Protein AF-A0A2C5YC03-F1 (afdb_monomer)

Sequence (172 aa):
MSFALVVIRRRATLGWSGSMEPNKQGDLLVLLSQDRWVRLQGQVDHLKAVTSGQWLRDQTTVENWVTALATLVIYVAAALASNATYKGKILILALLGGSVGLLGIANSTTKDIAMHGHIIKVHGDRRCYQRRLDLAEELIRETGRNDWALRMGMIINEDISVGVTQLEPVIM

Secondary structure (DSSP, 8-state):
--HHHHHHHHH------S---TT-EEEEEEEETTTEEEEEEEEHHHHHHHHTS-SSPPPPHHHHHHHHHHHHHHHHHHHHHHTS-HHHHHHHHHHHHHHHHHHHHHHHH--SEEETTEEE---SPPP--SSHHHHHHHHHHHHS--HHHHHTTSS-HHHHHHHHHTSS----

Mean predicted aligned error: 10.66 Å

Solvent-accessible surface area (backbone atoms only — not comparable to full-atom values): 10504 Å² total; per-residue (Å²): 131,60,68,61,61,56,48,52,59,69,22,56,46,90,45,88,69,76,80,92,48,86,95,36,80,36,77,46,78,46,81,45,84,88,89,37,73,47,79,48,74,46,46,37,54,58,52,40,56,62,70,57,32,55,73,54,49,82,75,49,74,67,53,45,52,51,46,51,51,49,52,50,52,51,52,51,50,52,54,51,50,71,72,40,55,73,71,51,41,52,50,51,51,52,53,51,51,49,50,53,50,50,49,51,52,53,60,71,67,56,76,61,51,76,41,87,97,41,76,52,67,84,79,78,80,90,82,84,66,97,43,68,48,59,53,42,53,54,52,25,66,74,67,75,52,56,69,67,39,48,77,68,66,46,47,54,78,68,59,56,57,56,57,58,65,73,68,59,79,83,84,122

Radius of gyration: 24.57 Å; Cα contacts (8 Å, |Δi|>4): 126; chains: 1; bounding box: 58×31×74 Å

Foldseek 3Di:
DQLVVVQLVVFQDQDQDDDDDPPDWDWDWDQDPPRDIDIDTDTPRLVCSQPVTDRGHDDDPVSVVSVVVSVVVVVVVVVVLVVDDPVSVVVVVVVVVVVVVVVVVVVVPDQWDDGNNDIDHDDDDDDDDPALLVVLVVVCVVVVDNPVCVVVVSDDPVVVVVVVVVPDPPDD

pLDDT: mean 81.37, std 11.61, range [39.03, 93.81]

Structure (mmCIF, N/CA/C/O backbone):
data_AF-A0A2C5YC03-F1
#
_entry.id   AF-A0A2C5YC03-F1
#
loop_
_atom_site.group_PDB
_atom_site.id
_atom_site.type_symbol
_atom_site.label_atom_id
_atom_site.label_alt_id
_atom_site.label_comp_id
_atom_site.label_asym_id
_atom_site.label_entity_id
_atom_site.label_seq_id
_atom_site.pdbx_PDB_ins_code
_atom_site.Cartn_x
_atom_site.Cartn_y
_atom_site.Cartn_z
_atom_site.occupancy
_atom_site.B_iso_or_equiv
_atom_site.auth_seq_id
_atom_site.auth_comp_id
_atom_site.auth_asym_id
_atom_site.auth_atom_id
_atom_site.pdbx_PDB_model_num
ATOM 1 N N . MET A 1 1 ? 5.042 4.252 -24.322 1.00 49.91 1 MET A N 1
ATOM 2 C CA . MET A 1 1 ? 4.125 3.697 -23.300 1.00 49.91 1 MET A CA 1
ATOM 3 C C . MET A 1 1 ? 4.689 2.343 -22.886 1.00 49.91 1 MET A C 1
ATOM 5 O O . MET A 1 1 ? 4.784 1.472 -23.738 1.00 49.91 1 MET A O 1
ATOM 9 N N . SER A 1 2 ? 5.197 2.192 -21.663 1.00 69.12 2 SER A N 1
ATOM 10 C CA . SER A 1 2 ? 5.947 0.993 -21.251 1.00 69.12 2 SER A CA 1
ATOM 11 C C . SER A 1 2 ? 5.059 -0.256 -21.274 1.00 69.12 2 SER A C 1
ATOM 13 O O . SER A 1 2 ? 3.956 -0.220 -20.732 1.00 69.12 2 SER A O 1
ATOM 15 N N . PHE A 1 3 ? 5.532 -1.364 -21.852 1.00 77.31 3 PHE A N 1
ATOM 16 C CA . PHE A 1 3 ? 4.789 -2.635 -21.925 1.00 77.31 3 PHE A CA 1
ATOM 17 C C . PHE A 1 3 ? 4.247 -3.089 -20.559 1.00 77.31 3 PHE A C 1
ATOM 19 O O . PHE A 1 3 ? 3.102 -3.527 -20.456 1.00 77.31 3 PHE A O 1
ATOM 26 N N . ALA A 1 4 ? 5.021 -2.870 -19.492 1.00 77.19 4 ALA A N 1
ATOM 27 C CA . ALA A 1 4 ? 4.611 -3.147 -18.118 1.00 77.19 4 ALA A CA 1
ATOM 28 C C . ALA A 1 4 ? 3.348 -2.374 -17.687 1.00 77.19 4 ALA A C 1
ATOM 30 O O . ALA A 1 4 ? 2.467 -2.946 -17.053 1.00 77.19 4 ALA A O 1
ATOM 31 N N . LEU A 1 5 ? 3.207 -1.099 -18.074 1.00 80.12 5 LEU A N 1
ATOM 32 C CA . LEU A 1 5 ? 2.029 -0.289 -17.734 1.00 80.12 5 LEU A CA 1
ATOM 33 C C . LEU A 1 5 ? 0.767 -0.795 -18.435 1.00 80.12 5 LEU A C 1
ATOM 35 O O . LEU A 1 5 ? -0.314 -0.764 -17.852 1.00 80.12 5 LEU A O 1
ATOM 39 N N . VAL A 1 6 ? 0.898 -1.278 -19.673 1.00 83.56 6 VAL A N 1
ATOM 40 C CA . VAL A 1 6 ? -0.224 -1.853 -20.427 1.00 83.56 6 VAL A CA 1
ATOM 41 C C . VAL A 1 6 ? -0.697 -3.152 -19.774 1.00 83.56 6 VAL A C 1
ATOM 43 O O . VAL A 1 6 ? -1.898 -3.330 -19.574 1.00 83.56 6 VAL A O 1
ATOM 46 N N . VAL A 1 7 ? 0.238 -4.025 -19.383 1.00 83.75 7 VAL A N 1
ATOM 47 C CA . VAL A 1 7 ? -0.075 -5.283 -18.687 1.00 83.75 7 VAL A CA 1
ATOM 48 C C . VAL A 1 7 ? -0.721 -5.011 -17.326 1.00 83.75 7 VAL A C 1
ATOM 50 O O . VAL A 1 7 ? -1.757 -5.593 -17.022 1.00 83.75 7 VAL A O 1
ATOM 53 N N . ILE A 1 8 ? -0.177 -4.085 -16.529 1.00 83.38 8 ILE A N 1
ATOM 54 C CA . ILE A 1 8 ? -0.752 -3.703 -15.228 1.00 83.38 8 ILE A CA 1
ATOM 55 C C . ILE A 1 8 ? -2.182 -3.177 -15.394 1.00 83.38 8 ILE A C 1
ATOM 57 O O . ILE A 1 8 ? -3.082 -3.632 -14.696 1.00 83.38 8 ILE A O 1
ATOM 61 N N . ARG A 1 9 ? -2.424 -2.278 -16.359 1.00 82.00 9 ARG A N 1
ATOM 62 C C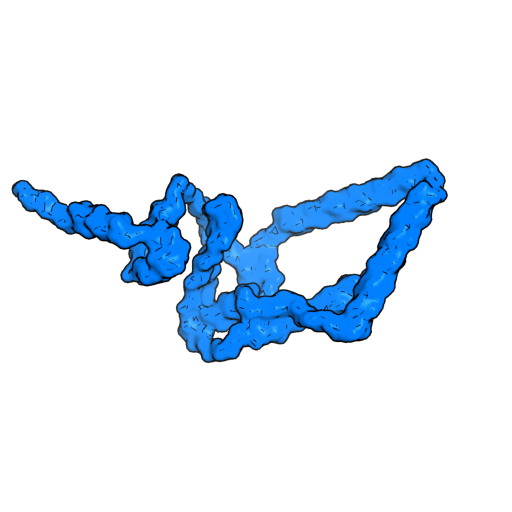A . ARG A 1 9 ? -3.770 -1.741 -16.619 1.00 82.00 9 ARG A CA 1
ATOM 63 C C . ARG A 1 9 ? -4.769 -2.814 -17.042 1.00 82.00 9 ARG A C 1
ATOM 65 O O . ARG A 1 9 ? -5.910 -2.772 -16.603 1.00 82.00 9 ARG A O 1
ATOM 72 N N . ARG A 1 10 ? -4.351 -3.780 -17.864 1.00 82.50 10 ARG A N 1
ATOM 73 C CA . ARG A 1 10 ? -5.200 -4.914 -18.267 1.00 82.50 10 ARG A CA 1
ATOM 74 C C . ARG A 1 10 ? -5.504 -5.879 -17.129 1.00 82.50 10 ARG A C 1
ATOM 76 O O . ARG A 1 10 ? -6.529 -6.549 -17.163 1.00 82.50 10 ARG A O 1
ATOM 83 N N . ARG A 1 11 ? -4.607 -5.973 -16.152 1.00 81.56 11 ARG A N 1
ATOM 84 C CA . ARG A 1 11 ? -4.757 -6.849 -14.989 1.00 81.56 11 ARG A CA 1
ATOM 85 C C . ARG A 1 11 ? -5.539 -6.201 -13.851 1.00 81.56 11 ARG A C 1
ATOM 87 O O . ARG A 1 11 ? -6.086 -6.935 -13.037 1.00 81.56 11 ARG A O 1
ATOM 94 N N . ALA A 1 12 ? -5.626 -4.873 -13.812 1.00 75.62 12 ALA A N 1
ATOM 95 C CA . ALA A 1 12 ? -6.413 -4.102 -12.845 1.00 75.62 12 ALA A CA 1
ATOM 96 C C . ALA A 1 12 ? -7.931 -4.164 -13.134 1.00 75.62 12 ALA A C 1
ATOM 98 O O . ALA A 1 12 ? -8.629 -3.150 -13.123 1.00 75.62 12 ALA A O 1
ATOM 99 N N . THR A 1 13 ? -8.440 -5.352 -13.465 1.00 67.75 13 THR A N 1
ATOM 100 C CA . THR A 1 13 ? -9.863 -5.615 -13.688 1.00 67.75 13 THR A CA 1
ATOM 101 C C . THR A 1 13 ? -10.504 -6.105 -12.402 1.00 67.75 13 THR A C 1
ATOM 103 O O . THR A 1 13 ? -9.964 -6.995 -11.751 1.00 67.75 13 THR A O 1
ATOM 106 N N . LEU A 1 14 ? -11.680 -5.564 -12.092 1.00 63.28 14 LEU A N 1
ATOM 107 C CA . LEU A 1 14 ? -12.504 -5.936 -10.944 1.00 63.28 14 LEU A CA 1
ATOM 108 C C . LEU A 1 14 ? -12.813 -7.442 -10.946 1.00 63.28 14 LEU A C 1
ATOM 110 O O . LEU A 1 14 ? -13.613 -7.910 -11.755 1.00 63.28 14 LEU A O 1
ATOM 114 N N . GLY A 1 15 ? -12.196 -8.193 -10.036 1.00 63.31 15 GLY A N 1
ATOM 115 C CA . GLY A 1 15 ? -12.615 -9.549 -9.686 1.00 63.31 15 GLY A CA 1
ATOM 116 C C . GLY A 1 15 ? -13.473 -9.495 -8.428 1.00 63.31 15 GLY A C 1
ATOM 117 O O . GLY A 1 15 ? -12.950 -9.238 -7.347 1.00 63.31 15 GLY A O 1
ATOM 118 N N . TRP A 1 16 ? -14.786 -9.689 -8.556 1.00 63.12 16 TRP A N 1
ATOM 119 C CA . TRP A 1 16 ? -15.683 -9.733 -7.399 1.00 63.12 16 TRP A CA 1
ATOM 120 C C . TRP A 1 16 ? -15.482 -11.036 -6.610 1.00 63.12 16 TRP A C 1
ATOM 122 O O . TRP A 1 16 ? -15.546 -12.123 -7.183 1.00 63.12 16 TRP A O 1
ATOM 132 N N . SER A 1 17 ? -15.261 -10.934 -5.298 1.00 63.09 17 SER A N 1
ATOM 133 C CA . SER A 1 17 ? -15.021 -12.070 -4.401 1.00 63.09 17 SER A CA 1
ATOM 134 C C . SER A 1 17 ? -16.079 -12.140 -3.292 1.00 63.09 17 SER A C 1
ATOM 136 O O . SER A 1 17 ? -15.869 -11.705 -2.162 1.00 63.09 17 SER A O 1
ATOM 138 N N . GLY A 1 18 ? -17.251 -12.704 -3.595 1.00 69.81 18 GLY A N 1
ATOM 139 C CA . GLY A 1 18 ? -18.203 -13.096 -2.550 1.00 69.81 18 GLY A CA 1
ATOM 140 C C . GLY A 1 18 ? -19.670 -13.083 -2.959 1.00 69.81 18 GLY A C 1
ATOM 141 O O . GLY A 1 18 ? -20.022 -12.949 -4.127 1.00 69.81 18 GLY A O 1
ATOM 142 N N . SER A 1 19 ? -20.552 -13.224 -1.974 1.00 76.19 19 SER A N 1
ATOM 143 C CA . SER A 1 19 ? -21.985 -12.981 -2.136 1.00 76.19 19 SER A CA 1
ATOM 144 C C . SER A 1 19 ? -22.290 -11.489 -2.019 1.00 76.19 19 SER A C 1
ATOM 146 O O . SER A 1 19 ? -21.711 -10.804 -1.167 1.00 76.19 19 SER A O 1
ATOM 148 N N . MET A 1 20 ? -23.215 -11.005 -2.851 1.00 77.50 20 MET A N 1
ATOM 149 C CA . MET A 1 20 ? -23.792 -9.667 -2.700 1.00 77.50 20 MET A CA 1
ATOM 150 C C . MET A 1 20 ? -24.543 -9.584 -1.372 1.00 77.50 20 MET A C 1
ATOM 152 O O . MET A 1 20 ? -25.352 -10.458 -1.056 1.00 77.50 20 MET A O 1
ATOM 156 N N . GLU A 1 21 ? -24.268 -8.543 -0.594 1.00 82.44 21 GLU A N 1
ATOM 157 C CA . GLU A 1 21 ? -24.947 -8.262 0.668 1.00 82.44 21 GLU A CA 1
ATOM 158 C C . GLU A 1 21 ? -25.493 -6.829 0.662 1.00 82.44 21 GLU A C 1
ATOM 160 O O . GLU A 1 21 ? -24.998 -5.963 1.395 1.00 82.44 21 GLU A O 1
ATOM 165 N N . PRO A 1 22 ? -26.536 -6.573 -0.151 1.00 79.31 22 PRO A N 1
ATOM 166 C CA . PRO A 1 22 ? -27.048 -5.230 -0.356 1.00 79.31 22 PRO A CA 1
ATOM 167 C C . PRO A 1 22 ? -27.591 -4.637 0.949 1.00 79.31 22 PRO A C 1
ATOM 169 O O . PRO A 1 22 ? -28.208 -5.327 1.763 1.00 79.31 22 PRO A O 1
ATOM 172 N N . ASN A 1 23 ? -27.388 -3.329 1.123 1.00 82.50 23 ASN A N 1
ATOM 173 C CA . ASN A 1 23 ? -27.884 -2.518 2.244 1.00 82.50 23 ASN A CA 1
ATOM 174 C C . ASN A 1 23 ? -27.358 -2.881 3.642 1.00 82.50 23 ASN A C 1
ATOM 176 O O . ASN A 1 23 ? -27.883 -2.377 4.636 1.00 82.50 23 ASN A O 1
ATOM 180 N N . LYS A 1 24 ? -26.301 -3.692 3.757 1.00 86.38 24 LYS A N 1
ATOM 181 C CA . LYS A 1 24 ? -25.617 -3.877 5.042 1.00 86.38 24 LYS A CA 1
ATOM 182 C C . LYS A 1 24 ? -24.512 -2.843 5.222 1.00 86.38 24 LYS A C 1
ATOM 184 O O . LYS A 1 24 ? -23.670 -2.666 4.341 1.00 86.38 24 LYS A O 1
ATOM 189 N N . GLN A 1 25 ? -24.500 -2.186 6.379 1.00 89.00 25 GLN A N 1
ATOM 190 C CA . GLN A 1 25 ? -23.355 -1.394 6.826 1.00 89.00 25 GLN A CA 1
ATOM 191 C C . GLN A 1 25 ? -22.298 -2.330 7.407 1.00 89.00 25 GLN A C 1
ATOM 193 O O . GLN A 1 25 ? -22.616 -3.244 8.168 1.00 89.00 25 GLN A O 1
ATOM 198 N N . GLY A 1 26 ? -21.052 -2.111 7.014 1.00 87.25 26 GLY A N 1
ATOM 199 C CA . GLY A 1 26 ? -19.893 -2.838 7.490 1.00 87.25 26 GLY A CA 1
ATOM 200 C C . GLY A 1 26 ? -18.913 -1.904 8.184 1.00 87.25 26 GLY A C 1
ATOM 201 O O . GLY A 1 26 ? -18.823 -0.712 7.882 1.00 87.25 26 GLY A O 1
ATOM 202 N N . ASP A 1 27 ? -18.170 -2.488 9.112 1.00 90.06 27 ASP A N 1
ATOM 203 C CA . ASP A 1 27 ? -17.069 -1.852 9.814 1.00 90.06 27 ASP A CA 1
ATOM 204 C C . ASP A 1 27 ? -15.902 -2.837 9.818 1.00 90.06 27 ASP A C 1
ATOM 206 O O . ASP A 1 27 ? -16.003 -3.937 10.369 1.00 90.06 27 ASP A O 1
ATOM 210 N N . LEU A 1 28 ? -14.834 -2.487 9.109 1.00 89.88 28 LEU A N 1
ATOM 211 C CA . LEU A 1 28 ? -13.671 -3.336 8.916 1.00 89.88 28 LEU A CA 1
ATOM 212 C C . LEU A 1 28 ? -12.459 -2.692 9.580 1.00 89.88 28 LEU A C 1
ATOM 214 O O . LEU A 1 28 ? -11.923 -1.693 9.097 1.00 89.88 28 LEU A O 1
ATOM 218 N N . LEU A 1 29 ? -11.999 -3.311 10.664 1.00 90.31 29 LEU A N 1
ATOM 219 C CA . LEU A 1 29 ? -10.736 -2.970 11.299 1.00 90.31 29 LEU A CA 1
ATOM 220 C C . LEU A 1 29 ? -9.607 -3.784 10.660 1.00 90.31 29 LEU A C 1
ATOM 222 O O . LEU A 1 29 ? -9.590 -5.012 10.730 1.00 90.31 29 LEU A O 1
ATOM 226 N N . VAL A 1 30 ? -8.649 -3.087 10.056 1.00 89.56 30 VAL A N 1
ATOM 227 C CA . VAL A 1 30 ? -7.440 -3.671 9.476 1.00 89.56 30 VAL A CA 1
ATOM 228 C C . VAL A 1 30 ? -6.256 -3.291 10.348 1.00 89.56 30 VAL A C 1
ATOM 230 O O . VAL A 1 30 ? -5.904 -2.117 10.474 1.00 89.56 30 VAL A O 1
ATOM 233 N N . LEU A 1 31 ? -5.627 -4.299 10.942 1.00 89.00 31 LEU A N 1
ATOM 234 C CA . LEU A 1 31 ? -4.391 -4.136 11.692 1.00 89.00 31 LEU A CA 1
ATOM 235 C C . LEU A 1 31 ? -3.211 -4.160 10.720 1.00 89.00 31 LEU A C 1
ATOM 237 O O . LEU A 1 31 ? -3.080 -5.062 9.895 1.00 89.00 31 LEU A O 1
ATOM 241 N N . LEU A 1 32 ? -2.365 -3.146 10.814 1.00 88.00 32 LEU A N 1
ATOM 242 C CA . LEU A 1 32 ? -1.157 -2.983 10.021 1.00 88.00 32 LEU A CA 1
ATOM 243 C C . LEU A 1 32 ? 0.069 -3.257 10.898 1.00 88.00 32 LEU A C 1
ATOM 245 O O . LEU A 1 32 ? 0.019 -3.186 12.125 1.00 88.00 32 LEU A O 1
ATOM 249 N N . SER A 1 33 ? 1.213 -3.507 10.265 1.00 85.88 33 SER A N 1
ATOM 250 C CA . SER A 1 33 ? 2.482 -3.625 10.986 1.00 85.88 33 SER A CA 1
ATOM 251 C C . SER A 1 33 ? 2.816 -2.343 11.764 1.00 85.88 33 SER A C 1
ATOM 253 O O . SER A 1 33 ? 2.509 -1.235 11.302 1.00 85.88 33 SER A O 1
ATOM 255 N N . GLN A 1 34 ? 3.542 -2.513 12.879 1.00 85.06 34 GLN A N 1
ATOM 256 C CA . GLN A 1 34 ? 3.982 -1.449 13.802 1.00 85.06 34 GLN A CA 1
ATOM 257 C C . GLN A 1 34 ? 2.833 -0.813 14.604 1.00 85.06 34 GLN A C 1
ATOM 259 O O . GLN A 1 34 ? 2.774 0.408 14.720 1.00 85.06 34 GLN A O 1
ATOM 264 N N . ASP A 1 35 ? 1.893 -1.630 15.092 1.00 83.81 35 ASP A N 1
ATOM 265 C CA . ASP A 1 35 ? 0.735 -1.196 15.897 1.00 83.81 35 ASP A CA 1
ATOM 266 C C . ASP A 1 35 ? -0.110 -0.087 15.249 1.00 83.81 35 ASP A C 1
ATOM 268 O O . ASP A 1 35 ? -0.808 0.689 15.905 1.00 83.81 35 ASP A O 1
ATOM 272 N N . ARG A 1 36 ? -0.076 -0.021 13.917 1.00 86.31 36 ARG A N 1
ATOM 273 C CA . ARG A 1 36 ? -0.945 0.855 13.137 1.00 86.31 36 ARG A CA 1
ATOM 274 C C . ARG A 1 36 ? -2.235 0.120 12.829 1.00 86.31 36 ARG A C 1
ATOM 276 O O . ARG A 1 36 ? -2.266 -1.097 12.690 1.00 86.31 36 ARG A O 1
ATOM 283 N N . TRP A 1 37 ? -3.307 0.870 12.671 1.00 88.44 37 TRP A N 1
ATOM 284 C CA . TRP A 1 37 ? -4.609 0.314 12.352 1.00 88.44 37 TRP A CA 1
ATOM 285 C C . TRP A 1 37 ? -5.365 1.290 11.464 1.00 88.44 37 TRP A C 1
ATOM 287 O O . TRP A 1 37 ? -5.100 2.495 11.460 1.00 88.44 37 TRP A O 1
ATOM 297 N N . VAL A 1 38 ? -6.280 0.746 10.675 1.00 89.69 38 VAL A N 1
ATOM 298 C CA . VAL A 1 38 ? -7.192 1.509 9.830 1.00 89.69 38 VAL A CA 1
ATOM 299 C C . VAL A 1 38 ? -8.579 0.932 10.028 1.00 89.69 38 VAL A C 1
ATOM 301 O O . VAL A 1 38 ? -8.767 -0.278 9.941 1.00 89.69 38 VAL A O 1
ATOM 304 N N . ARG A 1 39 ? -9.550 1.804 10.289 1.00 90.25 39 ARG A N 1
ATOM 305 C CA . ARG A 1 39 ? -10.965 1.450 10.350 1.00 90.25 39 ARG A CA 1
ATOM 306 C C . ARG A 1 39 ? -11.642 1.939 9.078 1.00 90.25 39 ARG A C 1
ATOM 308 O O . ARG A 1 39 ? -11.586 3.127 8.768 1.00 90.25 39 ARG A O 1
ATOM 315 N N . LEU A 1 40 ? -12.238 1.022 8.330 1.00 90.44 40 LEU A N 1
ATOM 316 C CA . LEU A 1 40 ? -12.960 1.303 7.095 1.00 90.44 40 LEU A CA 1
ATOM 317 C C . LEU A 1 40 ? -14.451 1.082 7.343 1.00 90.44 40 LEU A C 1
ATOM 319 O O . LEU A 1 40 ? -14.865 -0.027 7.670 1.00 90.44 40 LEU A O 1
ATOM 323 N N . GLN A 1 41 ? -15.251 2.129 7.162 1.00 90.06 41 GLN A N 1
ATOM 324 C CA . GLN A 1 41 ? -16.700 2.092 7.354 1.00 90.06 41 GLN A CA 1
ATOM 325 C C . GLN A 1 41 ? -17.427 2.382 6.044 1.00 90.06 41 GLN A C 1
ATOM 327 O O . GLN A 1 41 ? -16.975 3.193 5.234 1.00 90.06 41 GLN A O 1
ATOM 332 N N . GLY A 1 42 ? -18.565 1.726 5.839 1.00 89.69 42 GLY A N 1
ATOM 333 C CA . GLY A 1 42 ? -19.419 1.938 4.675 1.00 89.69 42 GLY A CA 1
ATOM 334 C C . GLY A 1 42 ? -20.228 0.698 4.326 1.00 89.69 42 GLY A C 1
ATOM 335 O O . GLY A 1 42 ? -20.316 -0.244 5.107 1.00 89.69 42 GLY A O 1
ATOM 336 N N . GLN A 1 43 ? -20.810 0.671 3.128 1.00 89.50 43 GLN A N 1
ATOM 337 C CA . GLN A 1 43 ? -21.558 -0.501 2.675 1.00 89.50 43 GLN A CA 1
ATOM 338 C C . GLN A 1 43 ? -20.640 -1.724 2.570 1.00 89.50 43 GLN A C 1
ATOM 340 O O . GLN A 1 43 ? -19.535 -1.627 2.032 1.00 89.50 43 GLN A O 1
ATOM 345 N N . VAL A 1 44 ? -21.115 -2.880 3.039 1.00 88.19 44 VAL A N 1
ATOM 346 C CA . VAL A 1 44 ? -20.363 -4.145 3.021 1.00 88.19 44 VAL A CA 1
ATOM 347 C C . VAL A 1 44 ? -19.862 -4.468 1.614 1.00 88.19 44 VAL A C 1
ATOM 349 O O . VAL A 1 44 ? -18.712 -4.870 1.458 1.00 88.19 44 VAL A O 1
ATOM 352 N N . ASP A 1 45 ? -20.674 -4.229 0.585 1.00 85.00 45 ASP A N 1
ATOM 353 C CA . ASP A 1 45 ? -20.286 -4.484 -0.804 1.00 85.00 45 ASP A CA 1
ATOM 354 C C . ASP A 1 45 ? -19.164 -3.548 -1.286 1.00 85.00 45 ASP A C 1
ATOM 356 O O . ASP A 1 45 ? -18.243 -3.994 -1.971 1.00 85.00 45 ASP A O 1
ATOM 360 N N . HIS A 1 46 ? -19.164 -2.278 -0.863 1.00 85.62 46 HIS A N 1
ATOM 361 C CA . HIS A 1 46 ? -18.068 -1.346 -1.154 1.00 85.62 46 HIS A CA 1
ATOM 362 C C . HIS A 1 46 ? -16.790 -1.739 -0.404 1.00 85.62 46 HIS A C 1
ATOM 364 O O . HIS A 1 46 ? -15.703 -1.732 -0.980 1.00 85.62 46 HIS A O 1
ATOM 370 N N . LEU A 1 47 ? -16.909 -2.129 0.870 1.00 87.25 47 LEU A N 1
ATOM 371 C CA . LEU A 1 47 ? -15.770 -2.599 1.660 1.00 87.25 47 LEU A CA 1
ATOM 372 C C . LEU A 1 47 ? -15.163 -3.868 1.054 1.00 87.25 47 LEU A C 1
ATOM 374 O O . LEU A 1 47 ? -13.942 -3.956 0.928 1.00 87.25 47 LEU A O 1
ATOM 378 N N . LYS A 1 48 ? -15.990 -4.818 0.604 1.00 84.44 48 LYS A N 1
ATOM 379 C CA . LYS A 1 48 ? -15.539 -6.015 -0.119 1.00 84.44 48 LYS A CA 1
ATOM 380 C C . LYS A 1 48 ? -14.863 -5.659 -1.440 1.00 84.44 48 LYS A C 1
ATOM 382 O O . LYS A 1 48 ? -13.778 -6.165 -1.710 1.00 84.44 48 LYS A O 1
ATOM 387 N N . ALA A 1 49 ? -15.442 -4.755 -2.231 1.00 81.00 49 ALA A N 1
ATOM 388 C CA . ALA A 1 49 ? -14.852 -4.324 -3.499 1.00 81.00 49 ALA A CA 1
ATOM 389 C C . ALA A 1 49 ? -13.458 -3.698 -3.311 1.00 81.00 49 ALA A C 1
ATOM 391 O O . ALA A 1 49 ? -12.552 -3.914 -4.116 1.00 81.00 49 ALA A O 1
ATOM 392 N N . VAL A 1 50 ? -13.269 -2.952 -2.223 1.00 81.75 50 VAL A N 1
ATOM 393 C CA . VAL A 1 50 ? -11.995 -2.305 -1.898 1.00 81.75 50 VAL A CA 1
ATOM 394 C C . VAL A 1 50 ? -10.970 -3.284 -1.312 1.00 81.75 50 VAL A C 1
ATOM 396 O O . VAL A 1 50 ? -9.783 -3.171 -1.613 1.00 81.75 50 VAL A O 1
ATOM 399 N N . THR A 1 51 ? -11.398 -4.242 -0.486 1.00 82.31 51 THR A N 1
ATOM 400 C CA . THR A 1 51 ? -10.473 -5.042 0.345 1.00 82.31 51 THR A CA 1
ATOM 401 C C . THR A 1 51 ? -10.330 -6.504 -0.055 1.00 82.31 51 THR A C 1
ATOM 403 O O . THR A 1 51 ? -9.283 -7.095 0.188 1.00 82.31 51 THR A O 1
ATOM 406 N N . SER A 1 52 ? -11.361 -7.103 -0.650 1.00 73.00 52 SER A N 1
ATOM 407 C CA . SER A 1 52 ? -11.459 -8.556 -0.848 1.00 73.00 52 SER A CA 1
ATOM 408 C C . SER A 1 52 ? -11.117 -8.998 -2.275 1.00 73.00 52 SER A C 1
ATOM 410 O O . SER A 1 52 ? -10.921 -10.191 -2.516 1.00 73.00 52 SER A O 1
ATOM 412 N N . GLY A 1 53 ? -11.053 -8.077 -3.240 1.00 68.06 53 GLY A N 1
ATOM 413 C CA . GLY A 1 53 ? -10.740 -8.397 -4.635 1.00 68.06 53 GLY A CA 1
ATOM 414 C C . GLY A 1 53 ? -9.251 -8.667 -4.872 1.00 68.06 53 GLY A C 1
ATOM 415 O O . GLY A 1 53 ? -8.385 -8.031 -4.270 1.00 68.06 53 GLY A O 1
ATOM 416 N N . GLN A 1 54 ? -8.936 -9.570 -5.808 1.00 66.69 54 GLN A N 1
ATOM 417 C CA . GLN A 1 54 ? -7.594 -9.626 -6.394 1.00 66.69 54 GLN A CA 1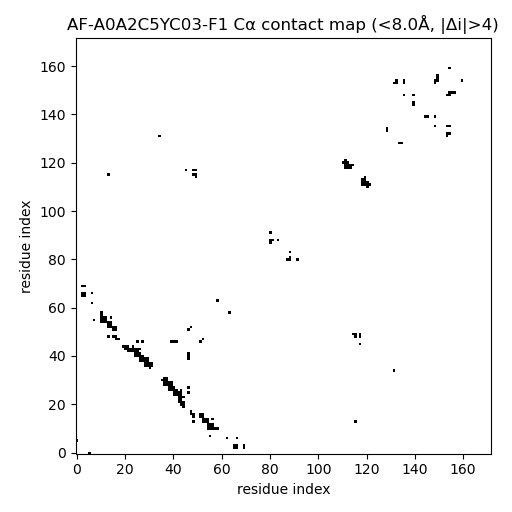
ATOM 418 C C . GLN A 1 54 ? -7.319 -8.297 -7.106 1.00 66.69 54 GLN A C 1
ATOM 420 O O . GLN A 1 54 ? -7.947 -7.979 -8.111 1.00 66.69 54 GLN A O 1
ATOM 425 N N . TRP A 1 55 ? -6.363 -7.529 -6.585 1.00 70.31 55 TRP A N 1
ATOM 426 C CA . TRP A 1 55 ? -5.990 -6.215 -7.121 1.00 70.31 55 TRP A CA 1
ATOM 427 C C . TRP A 1 55 ? -5.454 -6.266 -8.553 1.00 70.31 55 TRP A C 1
ATOM 429 O O . TRP A 1 55 ? -5.625 -5.332 -9.335 1.00 70.31 55 TRP A O 1
ATOM 439 N N . LEU A 1 56 ? -4.777 -7.361 -8.888 1.00 75.44 56 LEU A N 1
ATOM 440 C CA . LEU A 1 56 ? -4.292 -7.668 -10.221 1.00 75.44 56 LEU A CA 1
ATOM 441 C C . LEU A 1 56 ? -4.667 -9.114 -10.509 1.00 75.44 56 LEU A C 1
ATOM 443 O O . LEU A 1 56 ? -4.190 -10.014 -9.819 1.00 75.44 56 LEU A O 1
ATOM 447 N N . ARG A 1 57 ? -5.460 -9.339 -11.558 1.00 82.50 57 ARG A N 1
ATOM 448 C CA . ARG A 1 57 ? -5.698 -10.681 -12.101 1.00 82.50 57 ARG A CA 1
ATOM 449 C C . ARG A 1 57 ? -4.360 -11.373 -12.377 1.00 82.50 57 ARG A C 1
ATOM 451 O O . ARG A 1 57 ? -3.382 -10.708 -12.742 1.00 82.50 57 ARG A O 1
ATOM 458 N N . ASP A 1 58 ? -4.308 -12.694 -12.257 1.00 82.00 58 ASP A N 1
ATOM 459 C CA . ASP A 1 58 ? -3.130 -13.469 -12.652 1.00 82.00 58 ASP A CA 1
ATOM 460 C C . ASP A 1 58 ? -2.730 -13.208 -14.110 1.00 82.00 58 ASP A C 1
ATOM 462 O O . ASP A 1 58 ? -3.565 -12.944 -14.984 1.00 82.00 58 ASP A O 1
ATOM 466 N N . GLN A 1 59 ? -1.425 -13.237 -14.378 1.00 81.94 59 GLN A N 1
ATOM 467 C CA . GLN A 1 59 ? -0.910 -13.008 -15.725 1.00 81.94 59 GLN A CA 1
ATOM 468 C C . GLN A 1 59 ? -1.329 -14.156 -16.637 1.00 81.94 59 GLN A C 1
ATOM 470 O O . GLN A 1 59 ? -1.128 -15.325 -16.321 1.00 81.94 59 GLN A O 1
ATOM 475 N N . THR A 1 60 ? -1.867 -13.823 -17.808 1.00 86.94 60 THR A N 1
ATOM 476 C CA . THR A 1 60 ? -1.937 -14.802 -18.900 1.00 86.94 60 THR A CA 1
ATOM 477 C C . THR A 1 60 ? -0.531 -15.149 -19.385 1.00 86.94 60 THR A C 1
ATOM 479 O O . THR A 1 60 ? 0.409 -14.371 -19.206 1.00 86.94 60 THR A O 1
ATOM 482 N N . THR A 1 61 ? -0.381 -16.279 -20.076 1.00 89.19 61 THR A N 1
ATOM 483 C CA . THR A 1 61 ? 0.900 -16.693 -20.668 1.00 89.19 61 THR A CA 1
ATOM 484 C C . THR A 1 61 ? 1.512 -15.588 -21.534 1.00 89.19 61 THR A C 1
ATOM 486 O O . THR A 1 61 ? 2.691 -15.282 -21.388 1.00 89.19 61 THR A O 1
ATOM 489 N N . VAL A 1 62 ? 0.713 -14.921 -22.376 1.00 89.06 62 VAL A N 1
ATOM 490 C CA . VAL A 1 62 ? 1.181 -13.822 -23.243 1.00 89.06 62 VAL A CA 1
ATOM 491 C C . VAL A 1 62 ? 1.638 -12.612 -22.425 1.00 89.06 62 VAL A C 1
ATOM 493 O O . VAL A 1 62 ? 2.705 -12.061 -22.683 1.00 89.06 62 VAL A O 1
ATOM 496 N N . GLU A 1 63 ? 0.868 -12.206 -21.413 1.00 88.00 63 GLU A N 1
ATOM 497 C CA . GLU A 1 63 ? 1.252 -11.102 -20.522 1.00 88.00 63 GLU A CA 1
ATOM 498 C C . GLU A 1 63 ? 2.537 -11.415 -19.748 1.00 88.00 63 GLU A C 1
ATOM 500 O O . GLU A 1 63 ? 3.349 -10.515 -19.524 1.00 88.00 63 GLU A O 1
ATOM 505 N N . ASN A 1 64 ? 2.750 -12.679 -19.378 1.00 89.31 64 ASN A N 1
ATOM 506 C CA . ASN A 1 64 ? 3.977 -13.128 -18.733 1.00 89.31 64 ASN A CA 1
ATOM 507 C C . ASN A 1 64 ? 5.187 -12.998 -19.676 1.00 89.31 64 ASN A C 1
ATOM 509 O O . ASN A 1 64 ? 6.180 -12.379 -19.306 1.00 89.31 64 ASN A O 1
ATOM 513 N N . TRP A 1 65 ? 5.082 -13.465 -20.927 1.00 91.38 65 TRP A N 1
ATOM 514 C CA . TRP A 1 65 ? 6.138 -13.294 -21.938 1.00 91.38 65 TRP A CA 1
ATOM 515 C C . TRP A 1 65 ? 6.478 -11.823 -22.195 1.00 91.38 65 TRP A C 1
ATOM 517 O O . TRP A 1 65 ? 7.650 -11.454 -22.237 1.00 91.38 65 TRP A O 1
ATOM 527 N N . VAL A 1 66 ? 5.464 -10.961 -22.315 1.00 89.06 66 VAL A N 1
ATOM 528 C CA . VAL A 1 66 ? 5.662 -9.511 -22.481 1.00 89.06 66 VAL A CA 1
ATOM 529 C C . VAL A 1 66 ? 6.357 -8.906 -21.261 1.00 89.06 66 VAL A C 1
ATOM 531 O O . VAL A 1 66 ? 7.233 -8.055 -21.409 1.00 89.06 66 VAL A O 1
ATOM 534 N N . THR A 1 67 ? 5.996 -9.356 -20.058 1.00 88.19 67 THR A N 1
ATOM 535 C CA . THR A 1 67 ? 6.643 -8.915 -18.815 1.00 88.19 67 THR A CA 1
ATOM 536 C C . THR A 1 67 ? 8.104 -9.360 -18.779 1.00 88.19 67 THR A C 1
ATOM 538 O O . THR A 1 67 ? 8.973 -8.542 -18.496 1.00 88.19 67 THR A O 1
ATOM 541 N N . ALA A 1 68 ? 8.400 -10.609 -19.146 1.00 88.69 68 ALA A N 1
ATOM 542 C CA . ALA A 1 68 ? 9.764 -11.128 -19.225 1.00 88.69 68 ALA A CA 1
ATOM 543 C C . ALA A 1 68 ? 10.618 -10.371 -20.258 1.00 88.69 68 ALA A C 1
ATOM 545 O O . ALA A 1 68 ? 11.750 -9.988 -19.960 1.00 88.69 68 ALA A O 1
ATOM 546 N N . LEU A 1 69 ? 10.064 -10.080 -21.441 1.00 89.88 69 LEU A N 1
ATOM 547 C CA . LEU A 1 69 ? 10.731 -9.274 -22.467 1.00 89.88 69 LEU A CA 1
ATOM 548 C C . LEU A 1 69 ? 11.011 -7.857 -21.9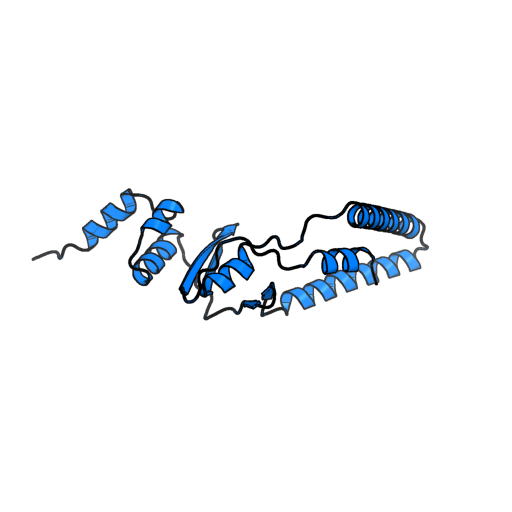57 1.00 89.88 69 LEU A C 1
ATOM 550 O O . LEU A 1 69 ? 12.120 -7.35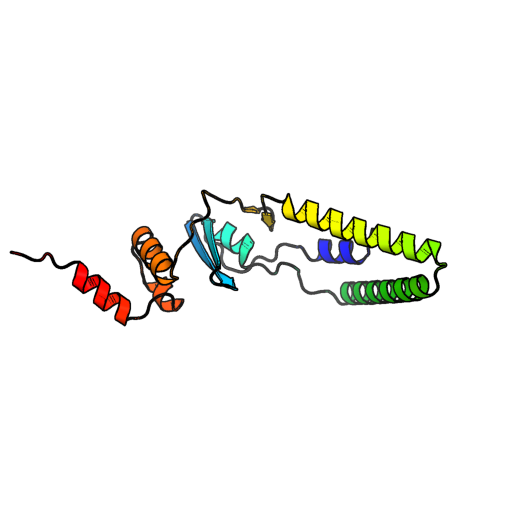2 -22.124 1.00 89.88 69 LEU A O 1
ATOM 554 N N . ALA A 1 70 ? 10.043 -7.226 -21.287 1.00 88.19 70 ALA A N 1
ATOM 555 C CA . ALA A 1 70 ? 10.237 -5.910 -20.685 1.00 88.19 70 ALA A CA 1
ATOM 556 C C . ALA A 1 70 ? 11.373 -5.917 -19.647 1.00 88.19 70 ALA A C 1
ATOM 558 O O . ALA A 1 70 ? 12.210 -5.014 -19.662 1.00 88.19 70 ALA A O 1
ATOM 559 N N . THR A 1 71 ? 11.455 -6.948 -18.801 1.00 88.62 71 THR A N 1
ATOM 560 C CA . THR A 1 71 ? 12.566 -7.126 -17.854 1.00 88.62 71 THR A CA 1
ATOM 561 C C . THR A 1 71 ? 13.907 -7.263 -18.579 1.00 88.62 71 THR A C 1
ATOM 563 O O . THR A 1 71 ? 14.882 -6.619 -18.195 1.00 88.62 71 THR A O 1
ATOM 566 N N . LEU A 1 72 ? 13.967 -8.035 -19.669 1.00 90.75 72 LEU A N 1
ATOM 567 C CA . LEU A 1 72 ? 15.187 -8.179 -20.469 1.00 90.75 72 LEU A CA 1
ATOM 568 C C . LEU A 1 72 ? 15.637 -6.834 -21.056 1.00 90.75 72 LEU A C 1
ATOM 570 O O . LEU A 1 72 ? 16.815 -6.490 -20.972 1.00 90.75 72 LEU A O 1
ATOM 574 N N . VAL A 1 73 ? 14.705 -6.035 -21.583 1.00 87.56 73 VAL A N 1
ATOM 575 C CA . VAL A 1 73 ? 14.997 -4.685 -22.096 1.00 87.56 73 VAL A CA 1
ATOM 576 C C . VAL A 1 73 ? 15.558 -3.776 -20.998 1.00 87.56 73 VAL A C 1
ATOM 578 O O . VAL A 1 73 ? 16.487 -3.016 -21.264 1.00 87.56 73 VAL A O 1
ATOM 581 N N . ILE A 1 74 ? 15.055 -3.874 -19.762 1.00 87.62 74 ILE A N 1
ATOM 582 C CA . ILE A 1 74 ? 15.593 -3.123 -18.615 1.00 87.62 74 ILE A CA 1
ATOM 583 C C . ILE A 1 74 ? 17.049 -3.522 -18.334 1.00 87.62 74 ILE A C 1
ATOM 585 O O . ILE A 1 74 ? 17.891 -2.643 -18.148 1.00 87.62 74 ILE A O 1
ATOM 589 N N . TYR A 1 75 ? 17.378 -4.817 -18.359 1.00 88.19 75 TYR A N 1
ATOM 590 C CA . TYR A 1 75 ? 18.761 -5.275 -18.174 1.00 88.19 75 TYR A CA 1
ATOM 591 C C . TYR A 1 75 ? 19.691 -4.819 -19.299 1.00 88.19 75 TYR A C 1
ATOM 593 O O . TYR A 1 75 ? 20.804 -4.367 -19.030 1.00 88.19 75 TYR A O 1
ATOM 601 N N . VAL A 1 76 ? 19.228 -4.874 -20.548 1.00 86.50 76 VAL A N 1
ATOM 602 C CA . VAL A 1 76 ? 19.977 -4.350 -21.697 1.00 86.50 76 VAL A CA 1
ATOM 603 C C . VAL A 1 76 ? 20.218 -2.849 -21.527 1.00 86.50 76 VAL A C 1
ATOM 605 O O . VAL A 1 76 ? 21.352 -2.398 -21.656 1.00 86.50 76 VAL A O 1
ATOM 608 N N . ALA A 1 77 ? 19.199 -2.076 -21.147 1.00 83.75 77 ALA A N 1
ATOM 609 C CA . ALA A 1 77 ? 19.344 -0.646 -20.885 1.00 83.75 77 ALA A CA 1
ATOM 610 C C . ALA A 1 77 ? 20.356 -0.357 -19.762 1.00 83.75 77 ALA A C 1
ATOM 612 O O . ALA A 1 77 ? 21.176 0.547 -19.905 1.00 83.75 77 ALA A O 1
ATOM 613 N N . ALA A 1 78 ? 20.352 -1.142 -18.680 1.00 85.12 78 ALA A N 1
ATOM 614 C CA . ALA A 1 78 ? 21.331 -1.021 -17.601 1.00 85.12 78 ALA A CA 1
ATOM 615 C C . ALA A 1 78 ? 22.765 -1.332 -18.075 1.00 85.12 78 ALA A C 1
ATOM 617 O O . ALA A 1 78 ? 23.702 -0.605 -17.740 1.00 85.12 78 ALA A O 1
ATOM 618 N N . ALA A 1 79 ? 22.940 -2.365 -18.905 1.00 85.25 79 ALA A N 1
ATOM 619 C CA . ALA A 1 79 ? 24.232 -2.705 -19.497 1.00 85.25 79 ALA A CA 1
ATOM 620 C C . ALA A 1 79 ? 24.741 -1.599 -20.441 1.00 85.25 79 ALA A C 1
ATOM 622 O O . ALA A 1 79 ? 25.899 -1.190 -20.345 1.00 85.25 79 ALA A O 1
ATOM 623 N N . LEU A 1 80 ? 23.870 -1.048 -21.296 1.00 81.00 80 LEU A N 1
ATOM 624 C CA . LEU A 1 80 ? 24.208 0.090 -22.159 1.00 81.00 80 LEU A CA 1
AT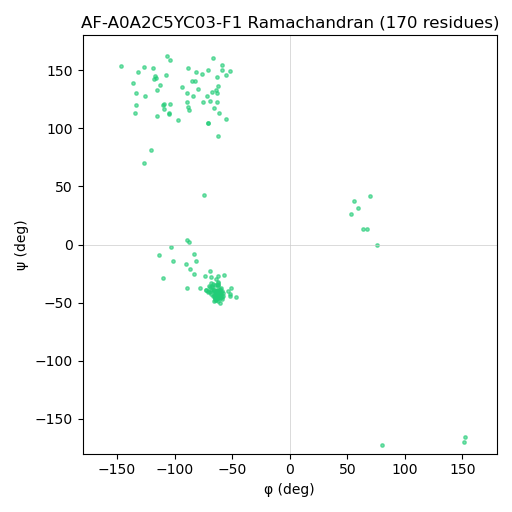OM 625 C C . LEU A 1 80 ? 24.534 1.346 -21.340 1.00 81.00 80 LEU A C 1
ATOM 627 O O . LEU A 1 80 ? 25.488 2.050 -21.661 1.00 81.00 80 LEU A O 1
ATOM 631 N N . ALA A 1 81 ? 23.795 1.608 -20.259 1.00 83.25 81 ALA A N 1
ATOM 632 C CA . ALA A 1 81 ? 24.068 2.717 -19.348 1.00 83.25 81 ALA A CA 1
ATOM 633 C C . ALA A 1 81 ? 25.443 2.584 -18.666 1.00 83.25 81 ALA A C 1
ATOM 635 O O . ALA A 1 81 ? 26.137 3.583 -18.471 1.00 83.25 81 ALA A O 1
ATOM 636 N N . SER A 1 82 ? 25.879 1.358 -18.355 1.00 79.00 82 SER A N 1
ATOM 637 C CA . SER A 1 82 ? 27.220 1.094 -17.815 1.00 79.00 82 SER A CA 1
ATOM 638 C C . SER A 1 82 ? 28.332 1.476 -18.802 1.00 79.00 82 SER A C 1
ATOM 640 O O . SER A 1 82 ? 29.364 2.020 -18.393 1.00 79.00 82 SER A O 1
ATOM 642 N N . ASN A 1 83 ? 28.084 1.285 -20.101 1.00 84.38 83 ASN A N 1
ATOM 643 C CA . ASN A 1 83 ? 28.997 1.654 -21.186 1.00 84.38 83 ASN A CA 1
ATOM 644 C C . ASN A 1 83 ? 28.792 3.096 -21.704 1.00 84.38 83 ASN A C 1
ATOM 646 O O . ASN A 1 83 ? 29.428 3.524 -22.665 1.00 84.38 83 ASN A O 1
ATOM 650 N N . ALA A 1 84 ? 27.896 3.874 -21.090 1.00 83.00 84 ALA A N 1
ATOM 651 C CA . ALA A 1 84 ? 27.657 5.251 -21.500 1.00 83.00 84 ALA A CA 1
ATOM 652 C C . ALA A 1 84 ? 28.846 6.157 -21.140 1.00 83.00 84 ALA A C 1
ATOM 654 O O . ALA A 1 84 ? 29.531 5.971 -20.132 1.00 83.00 84 ALA A O 1
ATOM 655 N N . THR A 1 85 ? 29.060 7.205 -21.934 1.00 87.31 85 THR A N 1
ATOM 656 C CA . THR A 1 85 ? 30.044 8.252 -21.630 1.00 87.31 85 THR A CA 1
ATOM 657 C C . THR A 1 85 ? 29.721 8.925 -20.288 1.00 87.31 85 THR A C 1
ATOM 659 O O . THR A 1 85 ? 28.559 8.986 -19.888 1.00 87.31 85 THR A O 1
ATOM 662 N N . TYR A 1 86 ? 30.719 9.505 -19.609 1.00 87.50 86 TYR A N 1
ATOM 663 C CA . TYR A 1 86 ? 30.554 10.179 -18.307 1.00 87.50 86 TYR A CA 1
ATOM 664 C C . TYR A 1 86 ? 29.354 11.149 -18.255 1.00 87.50 86 TYR A C 1
ATOM 666 O O . TYR A 1 86 ? 28.536 11.079 -17.340 1.00 87.50 86 TYR A O 1
ATOM 674 N N . LYS A 1 87 ? 29.179 11.982 -19.295 1.00 85.81 87 LYS A N 1
ATOM 675 C CA . LYS A 1 87 ? 28.025 12.893 -19.430 1.00 85.81 87 LYS A CA 1
ATOM 676 C C . LYS A 1 87 ? 26.681 12.148 -19.487 1.00 85.81 87 LYS A C 1
ATOM 678 O O . LYS A 1 87 ? 25.710 12.591 -18.884 1.00 85.81 87 LYS A O 1
ATOM 683 N N . GLY A 1 88 ? 26.635 11.007 -20.176 1.00 84.94 88 GLY A N 1
ATOM 684 C CA . GLY A 1 88 ? 25.448 10.155 -20.275 1.00 84.94 88 GLY A CA 1
ATOM 685 C C . GLY A 1 88 ? 25.089 9.488 -18.947 1.00 84.94 88 GLY A C 1
ATOM 686 O O . GLY A 1 88 ? 23.918 9.457 -18.585 1.00 84.94 88 GLY A O 1
ATOM 687 N N . LYS A 1 89 ? 26.085 9.042 -18.171 1.00 86.00 89 LYS A N 1
ATOM 688 C CA . LYS A 1 89 ? 25.857 8.487 -16.824 1.00 86.00 89 LYS A CA 1
ATOM 689 C C . LYS A 1 89 ? 25.224 9.515 -15.885 1.00 86.00 89 LYS A C 1
ATOM 691 O O . LYS A 1 89 ? 24.250 9.195 -15.209 1.00 86.00 89 LYS A O 1
ATOM 696 N N . ILE A 1 90 ? 25.728 10.753 -15.892 1.00 88.81 90 ILE A N 1
ATOM 697 C CA . ILE A 1 90 ? 25.154 11.856 -15.103 1.00 88.81 90 ILE A CA 1
ATOM 698 C C . ILE A 1 90 ? 23.715 12.145 -15.537 1.00 88.81 90 ILE A C 1
ATOM 700 O O . ILE A 1 90 ? 22.841 12.284 -14.685 1.00 88.81 90 ILE A O 1
ATOM 704 N N . LEU A 1 91 ? 23.450 12.195 -16.846 1.00 89.50 91 LEU A N 1
ATOM 705 C CA . LEU A 1 91 ? 22.103 12.437 -17.365 1.00 89.50 91 LEU A CA 1
ATOM 706 C C . LEU A 1 91 ? 21.117 11.342 -16.930 1.00 89.50 91 LEU A C 1
ATOM 708 O O . LEU A 1 91 ? 20.017 11.657 -16.484 1.00 89.50 91 LEU A O 1
ATOM 712 N N . ILE A 1 92 ? 21.514 10.068 -17.012 1.00 89.06 92 ILE A N 1
ATOM 713 C CA . ILE A 1 92 ? 20.688 8.936 -16.566 1.00 89.06 92 ILE A CA 1
ATOM 714 C C . ILE A 1 92 ? 20.420 9.027 -15.063 1.00 89.06 92 ILE A C 1
ATOM 716 O O . ILE A 1 92 ? 19.276 8.874 -14.641 1.00 89.06 92 ILE A O 1
ATOM 720 N N . LEU A 1 93 ? 21.445 9.319 -14.257 1.00 88.94 93 LEU A N 1
ATOM 721 C CA . LEU A 1 93 ? 21.292 9.478 -12.811 1.00 88.94 93 LEU A CA 1
ATOM 722 C C . LEU A 1 93 ? 20.320 10.614 -12.470 1.00 88.94 93 LEU A C 1
ATOM 724 O O . LEU A 1 93 ? 19.437 10.430 -11.635 1.00 88.94 93 LEU A O 1
ATOM 728 N N . ALA A 1 94 ? 20.440 11.759 -13.146 1.00 91.00 94 ALA A N 1
ATOM 729 C CA . ALA A 1 94 ? 19.536 12.890 -12.969 1.00 91.00 94 ALA A CA 1
ATOM 730 C C . ALA A 1 94 ? 18.092 12.532 -13.349 1.00 91.00 94 ALA A C 1
ATOM 732 O O . ALA A 1 94 ? 17.160 12.877 -12.625 1.00 91.00 94 ALA A O 1
ATOM 733 N N . LEU A 1 95 ? 17.895 11.796 -14.447 1.00 90.06 95 LEU A N 1
ATOM 734 C CA . LEU A 1 95 ? 16.567 11.394 -14.908 1.00 90.06 95 LEU A CA 1
ATOM 735 C C . LEU A 1 95 ? 15.915 10.369 -13.968 1.00 90.06 95 LEU A C 1
ATOM 737 O O . LEU A 1 95 ? 14.726 10.479 -13.664 1.00 90.06 95 LEU A O 1
ATOM 741 N N . LEU A 1 96 ? 16.688 9.398 -13.472 1.00 89.94 96 LEU A N 1
ATOM 742 C CA . LEU A 1 96 ? 16.224 8.416 -12.488 1.00 89.94 96 LEU A CA 1
ATOM 743 C C . LEU A 1 96 ? 15.893 9.086 -11.154 1.00 89.94 96 LEU A C 1
ATOM 745 O O . LEU A 1 96 ? 14.801 8.883 -10.627 1.00 89.94 96 LEU A O 1
ATOM 749 N N . GLY A 1 97 ? 16.796 9.927 -10.642 1.00 92.69 97 GLY A N 1
ATOM 750 C CA . GLY A 1 97 ? 16.582 10.682 -9.410 1.00 92.69 97 GLY A CA 1
ATOM 751 C C . GLY A 1 97 ? 15.365 11.601 -9.506 1.00 92.69 97 GLY A C 1
ATOM 752 O O . GLY A 1 97 ? 14.514 11.586 -8.621 1.00 92.69 97 GLY A O 1
ATOM 753 N N . GLY A 1 98 ? 15.224 12.326 -10.619 1.00 93.50 98 GLY A N 1
ATOM 754 C CA . GLY A 1 98 ? 14.054 13.158 -10.896 1.00 93.50 98 GLY A CA 1
ATOM 755 C C . GLY A 1 98 ? 12.757 12.352 -10.967 1.00 93.50 98 GLY A C 1
ATOM 756 O O . GLY A 1 98 ? 11.749 12.773 -10.409 1.00 93.50 98 GLY A O 1
ATOM 757 N N . SER A 1 99 ? 12.784 11.164 -11.577 1.00 90.62 99 SER A N 1
ATOM 758 C CA . SER A 1 99 ? 11.614 10.278 -11.654 1.00 90.62 99 SER A CA 1
ATOM 759 C C . SER A 1 99 ? 11.188 9.767 -10.276 1.00 90.62 99 SER A C 1
ATOM 761 O O . SER A 1 99 ? 10.005 9.818 -9.945 1.00 90.62 99 SER A O 1
ATOM 763 N N . VAL A 1 100 ? 12.140 9.311 -9.455 1.00 93.38 100 VAL A N 1
ATOM 764 C CA . VAL A 1 100 ? 11.867 8.856 -8.081 1.00 93.38 100 VAL A CA 1
ATOM 765 C C . VAL A 1 100 ? 11.385 10.016 -7.212 1.00 93.38 100 VAL A C 1
ATOM 767 O O . VAL A 1 100 ? 10.430 9.851 -6.458 1.00 93.38 100 VAL A O 1
ATOM 770 N N . GLY A 1 101 ? 11.991 11.197 -7.349 1.00 93.81 101 GLY A N 1
ATOM 771 C CA . GLY A 1 101 ? 11.567 12.402 -6.639 1.00 93.81 101 GLY A CA 1
ATOM 772 C C . GLY A 1 101 ? 10.144 12.818 -7.007 1.00 93.81 101 GLY A C 1
ATOM 773 O O . GLY A 1 101 ? 9.314 13.018 -6.123 1.00 93.81 101 GLY A O 1
ATOM 774 N N . LEU A 1 102 ? 9.828 12.871 -8.303 1.00 93.62 102 LEU A N 1
ATOM 775 C CA . LEU A 1 102 ? 8.489 13.209 -8.782 1.00 93.62 102 LEU A CA 1
ATOM 776 C C . LEU A 1 102 ? 7.449 12.178 -8.326 1.00 93.62 102 LEU A C 1
ATOM 778 O O . LEU A 1 102 ? 6.364 12.557 -7.892 1.00 93.62 102 LEU A O 1
ATOM 782 N N . LEU A 1 103 ? 7.793 10.888 -8.366 1.00 90.94 103 LEU A N 1
ATOM 783 C CA . LEU A 1 103 ? 6.942 9.820 -7.845 1.00 90.94 103 LEU A CA 1
ATOM 784 C C . LEU A 1 103 ? 6.722 9.963 -6.333 1.00 90.94 103 LEU A C 1
ATOM 786 O O . LEU A 1 103 ? 5.599 9.803 -5.864 1.00 90.94 103 LEU A O 1
ATOM 790 N N . GLY A 1 104 ? 7.764 10.305 -5.572 1.00 90.94 104 GLY A N 1
ATOM 791 C CA . GLY A 1 104 ? 7.669 10.563 -4.136 1.00 90.94 104 GLY A CA 1
ATOM 792 C C . GLY A 1 104 ? 6.732 11.726 -3.809 1.00 90.94 104 GLY A C 1
ATOM 793 O O . GLY A 1 104 ? 5.881 11.593 -2.933 1.00 90.94 104 GLY A O 1
ATOM 794 N N . ILE A 1 105 ? 6.833 12.830 -4.556 1.00 93.25 105 ILE A N 1
ATOM 795 C CA . ILE A 1 105 ? 5.956 14.004 -4.415 1.00 93.25 105 ILE A CA 1
ATOM 796 C C . ILE A 1 105 ? 4.509 13.660 -4.792 1.00 93.25 105 ILE A C 1
ATOM 798 O O . ILE A 1 105 ? 3.574 14.035 -4.084 1.00 93.25 105 ILE A O 1
ATOM 802 N N . ALA A 1 106 ? 4.304 12.929 -5.890 1.00 87.25 106 ALA A N 1
ATOM 803 C CA . ALA A 1 106 ? 2.974 12.492 -6.304 1.00 87.25 106 ALA A CA 1
ATOM 804 C C . ALA A 1 106 ? 2.333 11.582 -5.244 1.00 87.25 106 ALA A C 1
ATOM 806 O O . ALA A 1 106 ? 1.179 11.785 -4.860 1.00 87.25 106 ALA A O 1
ATOM 807 N N . ASN A 1 107 ? 3.100 10.628 -4.712 1.00 87.50 107 ASN A N 1
ATOM 808 C CA . ASN A 1 107 ? 2.626 9.713 -3.680 1.00 87.50 107 ASN A CA 1
ATOM 809 C C . ASN A 1 107 ? 2.325 10.438 -2.360 1.00 87.50 107 ASN A C 1
ATOM 811 O O . ASN A 1 107 ? 1.322 10.125 -1.729 1.00 87.50 107 ASN A O 1
ATOM 815 N N . SER A 1 108 ? 3.131 11.424 -1.948 1.00 86.19 108 SER A N 1
ATOM 816 C CA . SER A 1 108 ? 2.881 12.180 -0.709 1.00 86.19 108 SER A CA 1
ATOM 817 C C . SER A 1 108 ? 1.721 13.173 -0.821 1.00 86.19 108 SER A C 1
ATOM 819 O O . SER A 1 108 ? 1.064 13.468 0.174 1.00 86.19 108 SER A O 1
ATOM 821 N N . THR A 1 109 ? 1.442 13.672 -2.028 1.00 86.94 109 THR A N 1
ATOM 822 C CA . THR A 1 109 ? 0.319 14.587 -2.295 1.00 86.94 109 THR A CA 1
ATOM 823 C C . THR A 1 109 ? -1.010 13.841 -2.467 1.00 86.94 109 THR A C 1
ATOM 825 O O . THR A 1 109 ? -2.078 14.453 -2.419 1.00 86.94 109 THR A O 1
ATOM 828 N N . THR A 1 110 ? -0.976 12.519 -2.652 1.00 81.75 110 THR A N 1
ATOM 829 C CA . THR A 1 110 ? -2.182 11.698 -2.813 1.00 81.75 110 THR A CA 1
ATOM 830 C C . THR A 1 110 ? -2.929 11.600 -1.480 1.00 81.75 110 THR A C 1
ATOM 832 O O . THR A 1 110 ? -2.508 10.888 -0.574 1.00 81.75 110 THR A O 1
ATOM 835 N N . LYS A 1 111 ? -4.036 12.343 -1.355 1.00 76.75 111 LYS A N 1
ATOM 836 C CA . LYS A 1 111 ? -4.867 12.399 -0.134 1.00 76.75 111 LYS A CA 1
ATOM 837 C C . LYS A 1 111 ? -5.963 11.337 -0.094 1.00 76.75 111 LYS A C 1
ATOM 839 O O . LYS A 1 111 ? -6.239 10.781 0.963 1.00 76.75 111 LYS A O 1
ATOM 844 N N . ASP A 1 112 ? -6.550 11.060 -1.252 1.00 80.38 112 ASP A N 1
ATOM 845 C CA . ASP A 1 112 ? -7.641 10.107 -1.410 1.00 80.38 112 ASP A CA 1
ATOM 846 C C . ASP A 1 112 ? -7.143 8.918 -2.221 1.00 80.38 112 ASP A C 1
ATOM 848 O O . ASP A 1 112 ? -6.449 9.084 -3.229 1.00 80.38 112 ASP A O 1
ATOM 852 N N . ILE A 1 113 ? -7.514 7.714 -1.796 1.00 79.00 113 ILE A N 1
ATOM 853 C CA . ILE A 1 113 ? -7.117 6.497 -2.494 1.00 79.00 113 ILE A CA 1
ATOM 854 C C . ILE A 1 113 ? -8.328 5.983 -3.260 1.00 79.00 113 ILE A C 1
ATOM 856 O O . ILE A 1 113 ? -9.323 5.558 -2.674 1.00 79.00 113 ILE A O 1
ATOM 860 N N . ALA A 1 114 ? -8.246 6.036 -4.587 1.00 78.19 114 ALA A N 1
ATOM 861 C CA . ALA A 1 114 ? -9.240 5.435 -5.461 1.00 78.19 114 ALA A CA 1
ATOM 862 C C . ALA A 1 114 ? -8.864 3.971 -5.719 1.00 78.19 114 ALA A C 1
ATOM 864 O O . ALA A 1 114 ? -7.831 3.684 -6.325 1.00 78.19 114 ALA A O 1
ATOM 865 N N . MET A 1 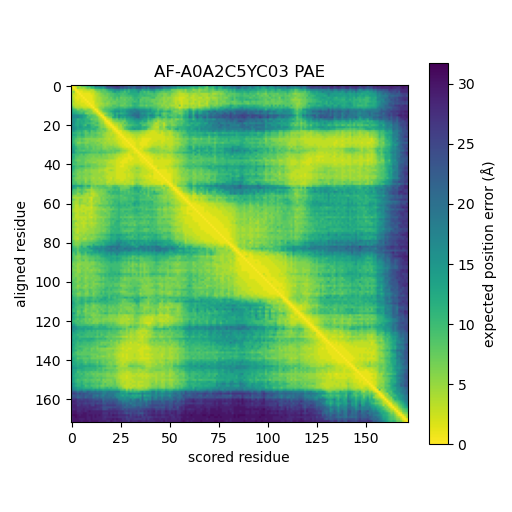115 ? -9.706 3.045 -5.273 1.00 74.19 115 MET A N 1
ATOM 866 C CA . MET A 1 115 ? -9.560 1.612 -5.512 1.00 74.19 115 MET A CA 1
ATOM 867 C C . MET A 1 115 ? -10.837 1.090 -6.144 1.00 74.19 115 MET A C 1
ATOM 869 O O . MET A 1 115 ? -11.921 1.290 -5.604 1.00 74.19 115 MET A O 1
ATOM 873 N N . HIS A 1 116 ? -10.721 0.389 -7.274 1.00 71.25 116 HIS A N 1
ATOM 874 C CA . HIS A 1 116 ? -11.850 -0.357 -7.837 1.00 71.25 116 HIS A CA 1
ATOM 875 C C . HIS A 1 116 ? -13.106 0.506 -8.101 1.00 71.25 116 HIS A C 1
ATOM 877 O O . HIS A 1 116 ? -14.227 0.068 -7.871 1.00 71.25 116 HIS A O 1
ATOM 883 N N . GLY A 1 117 ? -12.924 1.754 -8.554 1.00 73.62 117 GLY A N 1
ATOM 884 C CA . GLY A 1 117 ? -14.022 2.705 -8.799 1.00 73.62 117 GLY A CA 1
ATOM 885 C C . GLY A 1 117 ? -14.630 3.328 -7.535 1.00 73.62 117 GLY A C 1
ATOM 886 O O . GLY A 1 117 ? -15.512 4.175 -7.641 1.00 73.62 117 GLY A O 1
ATOM 887 N N . HIS A 1 118 ? -14.134 2.956 -6.355 1.00 79.25 118 HIS A N 1
ATOM 888 C CA . HIS A 1 118 ? -14.546 3.484 -5.062 1.00 79.25 118 HIS A CA 1
ATOM 889 C C . HIS A 1 118 ? -13.444 4.382 -4.501 1.00 79.25 118 HIS A C 1
ATOM 891 O O . HIS A 1 118 ? -12.255 4.148 -4.721 1.00 79.25 118 HIS A O 1
ATOM 897 N N . ILE A 1 119 ? -13.832 5.430 -3.781 1.00 83.31 119 ILE A N 1
ATOM 898 C CA . ILE A 1 119 ? -12.892 6.383 -3.190 1.00 83.31 119 ILE A CA 1
ATOM 899 C C . ILE A 1 119 ? -12.896 6.171 -1.682 1.00 83.31 119 ILE A C 1
ATOM 901 O O . ILE A 1 119 ? -13.932 6.325 -1.037 1.00 83.31 119 ILE A O 1
ATOM 905 N N . ILE A 1 120 ? -11.733 5.843 -1.128 1.00 85.56 120 ILE A N 1
ATOM 906 C CA . ILE A 1 120 ? -11.507 5.836 0.313 1.00 85.56 120 ILE A CA 1
ATOM 907 C C . ILE A 1 120 ? -11.028 7.228 0.701 1.00 85.56 120 ILE A C 1
ATOM 909 O O . ILE A 1 120 ? -10.012 7.708 0.188 1.00 85.56 120 ILE A O 1
ATOM 913 N N . LYS A 1 121 ? -11.757 7.859 1.619 1.00 86.38 121 LYS A N 1
ATOM 914 C CA . LYS A 1 121 ? -11.391 9.142 2.216 1.00 86.38 121 LYS A CA 1
ATOM 915 C C . LYS A 1 121 ? -11.153 8.957 3.701 1.00 86.38 121 LYS A C 1
ATOM 917 O O . LYS A 1 121 ? -11.851 8.180 4.351 1.00 86.38 121 LYS A O 1
ATOM 922 N N . VAL A 1 122 ? -10.180 9.683 4.234 1.00 86.12 122 VAL A N 1
ATOM 923 C CA . VAL A 1 122 ? -9.961 9.732 5.679 1.00 86.12 122 VAL A CA 1
ATOM 924 C C . VAL A 1 122 ? -11.124 10.491 6.308 1.00 86.12 122 VAL A C 1
ATOM 926 O O . VAL A 1 122 ? -11.409 11.626 5.927 1.00 86.12 122 VAL A O 1
ATOM 929 N N . HIS A 1 123 ? -11.809 9.848 7.249 1.00 85.62 123 HIS A N 1
ATOM 930 C CA . HIS A 1 123 ? -12.894 10.459 8.001 1.00 85.62 123 HIS A CA 1
ATOM 931 C C . HIS A 1 123 ? -12.417 10.798 9.417 1.00 85.62 123 HIS A C 1
ATOM 933 O O . HIS A 1 123 ? -12.144 9.900 10.212 1.00 85.62 123 HIS A O 1
ATOM 939 N N . GLY A 1 124 ? -12.346 12.096 9.722 1.00 83.75 124 GLY A N 1
ATOM 940 C CA . GLY A 1 124 ? -11.932 12.612 11.028 1.00 83.75 124 GLY A CA 1
ATOM 941 C C . GLY A 1 124 ? -10.418 12.639 11.252 1.00 83.75 124 GLY A C 1
ATOM 942 O O . GLY A 1 124 ? -9.622 12.394 10.344 1.00 83.75 124 GLY A O 1
ATOM 943 N N . ASP A 1 125 ? -10.035 12.965 12.486 1.00 83.00 125 ASP A N 1
ATOM 944 C CA . ASP A 1 125 ? -8.637 13.062 12.896 1.00 83.00 125 ASP A CA 1
ATOM 945 C C . ASP A 1 125 ? -8.038 11.695 13.233 1.00 83.00 125 ASP A C 1
ATOM 947 O O . ASP A 1 125 ? -8.699 10.791 13.754 1.00 83.00 125 ASP A O 1
ATOM 951 N N . ARG A 1 126 ? -6.735 11.555 12.977 1.00 82.38 126 ARG A N 1
ATOM 952 C CA . ARG A 1 126 ? -5.982 10.361 13.363 1.00 82.38 126 ARG A CA 1
ATOM 953 C C . ARG A 1 126 ? -5.925 10.263 14.889 1.00 82.38 126 ARG A C 1
ATOM 955 O O . ARG A 1 126 ? -5.300 11.100 15.536 1.00 82.38 126 ARG A O 1
ATOM 962 N N . ARG A 1 127 ? -6.498 9.197 15.451 1.00 86.06 127 ARG A N 1
ATOM 963 C CA . ARG A 1 127 ? -6.390 8.886 16.883 1.00 86.06 127 ARG A CA 1
ATOM 964 C C . ARG A 1 127 ? -5.104 8.118 17.179 1.00 86.06 127 ARG A C 1
ATOM 966 O O . ARG A 1 127 ? -4.683 7.263 16.396 1.00 86.06 127 ARG A O 1
ATOM 973 N N . CYS A 1 128 ? -4.470 8.452 18.298 1.00 84.00 128 CYS A N 1
ATOM 974 C CA . CYS A 1 128 ? -3.296 7.763 18.817 1.00 84.00 128 CYS A CA 1
ATOM 975 C C . CYS A 1 128 ? -3.664 7.125 20.155 1.00 84.00 128 CYS A C 1
ATOM 977 O O . CYS A 1 128 ? -4.253 7.791 21.002 1.00 84.00 128 CYS A O 1
ATOM 979 N N . TYR A 1 129 ? -3.296 5.861 20.330 1.00 85.50 129 TYR A N 1
ATOM 980 C CA . TYR A 1 129 ? -3.512 5.103 2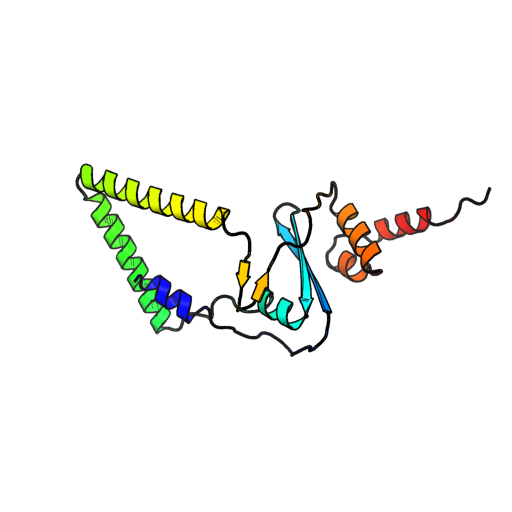1.558 1.00 85.50 129 TYR A CA 1
ATOM 981 C C . TYR A 1 129 ? -2.161 4.705 22.134 1.00 85.50 129 TYR A C 1
ATOM 983 O O . TYR A 1 129 ? -1.243 4.388 21.377 1.00 85.50 129 TYR A O 1
ATOM 991 N N . GLN A 1 130 ? -2.038 4.725 23.461 1.00 85.44 130 GLN A N 1
ATOM 992 C CA . GLN A 1 130 ? -0.819 4.279 24.137 1.00 85.44 130 GLN A CA 1
ATOM 993 C C . GLN A 1 130 ? -0.694 2.757 24.066 1.00 85.44 130 GLN A C 1
ATOM 995 O O . GLN A 1 130 ? 0.396 2.231 23.847 1.00 85.44 130 GLN A O 1
ATOM 1000 N N . ARG A 1 131 ? -1.816 2.042 24.217 1.00 83.75 131 ARG A N 1
ATOM 1001 C CA . ARG A 1 131 ? -1.868 0.582 24.151 1.00 83.75 131 ARG A CA 1
ATOM 1002 C C . ARG A 1 131 ? -2.915 0.116 23.146 1.00 83.75 131 ARG A C 1
ATOM 1004 O O . ARG A 1 131 ? -3.934 0.759 22.913 1.00 83.75 131 ARG A O 1
ATOM 1011 N N . ARG A 1 132 ? -2.688 -1.079 22.592 1.00 84.75 132 ARG A N 1
ATOM 1012 C CA . ARG A 1 132 ? -3.663 -1.776 21.735 1.00 84.75 132 ARG A CA 1
ATOM 1013 C C . ARG A 1 132 ? -4.966 -2.108 22.476 1.00 84.75 132 ARG A C 1
ATOM 1015 O O . ARG A 1 132 ? -6.008 -2.189 21.831 1.00 84.75 132 ARG A O 1
ATOM 1022 N N . LEU A 1 133 ? -4.892 -2.274 23.800 1.00 87.38 133 LEU A N 1
ATOM 1023 C CA . LEU A 1 133 ? -6.048 -2.496 24.669 1.00 87.38 133 LEU A CA 1
ATOM 1024 C C . LEU A 1 133 ? -6.972 -1.270 24.687 1.00 87.38 133 LEU A C 1
ATOM 1026 O O . LEU A 1 133 ? -8.162 -1.430 24.456 1.00 87.38 133 LEU A O 1
ATOM 1030 N N . ASP A 1 134 ? -6.422 -0.060 24.830 1.00 88.94 134 ASP A N 1
ATOM 1031 C CA . ASP A 1 134 ? -7.199 1.190 24.855 1.00 88.94 134 ASP A CA 1
ATOM 1032 C C . ASP A 1 134 ? -8.039 1.365 23.573 1.00 88.94 134 ASP A C 1
ATOM 1034 O O . ASP A 1 134 ? -9.213 1.727 23.619 1.00 88.94 134 ASP A O 1
ATOM 1038 N N . LEU A 1 135 ? -7.449 1.037 22.413 1.00 89.31 135 LEU A N 1
ATOM 1039 C CA . LEU A 1 135 ? -8.156 1.003 21.127 1.00 89.31 135 LEU A CA 1
ATOM 1040 C C . LEU A 1 135 ? -9.302 -0.018 21.142 1.00 89.31 135 LEU A C 1
ATOM 1042 O O . LEU A 1 135 ? -10.388 0.258 20.632 1.00 89.31 135 LEU A O 1
ATOM 1046 N N . ALA A 1 136 ? -9.046 -1.219 21.667 1.00 88.56 136 ALA A N 1
ATOM 1047 C CA . ALA A 1 136 ? -10.046 -2.276 21.727 1.00 88.56 136 ALA A CA 1
ATOM 1048 C C . ALA A 1 136 ? -11.214 -1.869 22.629 1.00 88.56 136 ALA A C 1
ATOM 1050 O O . ALA A 1 136 ? -12.358 -1.981 22.208 1.00 88.56 136 ALA A O 1
ATOM 1051 N N . GLU A 1 137 ? -10.934 -1.355 23.825 1.00 89.31 137 GLU A N 1
ATOM 1052 C CA . GLU A 1 137 ? -11.943 -0.911 24.788 1.00 89.31 137 GLU A CA 1
ATOM 1053 C C . GLU A 1 137 ? -12.842 0.183 24.211 1.00 89.31 137 GLU A C 1
ATOM 1055 O O . GLU A 1 137 ? -14.068 0.087 24.308 1.00 89.31 137 GLU A O 1
ATOM 1060 N N . GLU A 1 138 ? -12.264 1.187 23.546 1.00 89.81 1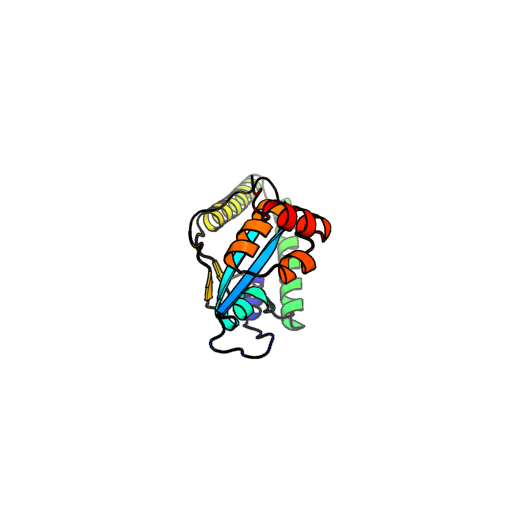38 GLU A N 1
ATOM 1061 C CA . GLU A 1 138 ? -13.045 2.249 22.913 1.00 89.81 138 GLU A CA 1
ATOM 1062 C C . GLU A 1 138 ? -13.949 1.703 21.798 1.00 89.81 138 GLU A C 1
ATOM 1064 O O . GLU A 1 138 ? -15.149 1.982 21.776 1.00 89.81 138 GLU A O 1
ATOM 1069 N N . LEU A 1 139 ? -13.415 0.860 20.909 1.00 88.50 139 LEU A N 1
ATOM 1070 C CA . LEU A 1 139 ? -14.199 0.263 19.824 1.00 88.50 139 LEU A CA 1
ATOM 1071 C C . LEU A 1 139 ? -15.267 -0.716 20.338 1.00 88.50 139 LEU A C 1
ATOM 1073 O O . LEU A 1 139 ? -16.351 -0.806 19.758 1.00 88.50 139 LEU A O 1
ATOM 1077 N N . ILE A 1 140 ? -15.001 -1.446 21.423 1.00 89.31 140 ILE A N 1
ATOM 1078 C CA . ILE A 1 140 ? -15.989 -2.309 22.088 1.00 89.31 140 ILE A CA 1
ATOM 1079 C C . ILE A 1 140 ? -17.106 -1.450 22.672 1.00 89.31 140 ILE A C 1
ATOM 1081 O O . ILE A 1 140 ? -18.276 -1.790 22.511 1.00 89.31 140 ILE A O 1
ATOM 1085 N N . ARG A 1 141 ? -16.768 -0.318 23.297 1.00 89.12 141 ARG A N 1
ATOM 1086 C CA . ARG A 1 141 ? -17.753 0.624 23.834 1.00 89.12 141 ARG A CA 1
ATOM 1087 C C . ARG A 1 141 ? -18.630 1.225 22.736 1.00 89.12 141 ARG A C 1
ATOM 1089 O O . ARG A 1 141 ? -19.830 1.368 22.944 1.00 89.12 141 ARG A O 1
ATOM 1096 N N . GLU A 1 142 ? -18.061 1.546 21.576 1.00 87.69 142 GLU A N 1
ATOM 1097 C CA . GLU A 1 142 ? -18.816 2.065 20.428 1.00 87.69 142 GLU A CA 1
ATOM 1098 C C . GLU A 1 142 ? -19.702 1.005 19.756 1.00 87.69 142 GLU A C 1
ATOM 1100 O O . GLU A 1 142 ? -20.824 1.301 19.351 1.00 87.69 142 GLU A O 1
ATOM 1105 N N . THR A 1 143 ? -19.207 -0.227 19.610 1.00 85.00 143 THR A N 1
ATOM 1106 C CA . THR A 1 143 ? -19.918 -1.306 18.896 1.00 85.00 143 THR A CA 1
ATOM 1107 C C . THR A 1 143 ? -20.831 -2.141 19.795 1.00 85.00 143 THR A C 1
ATOM 1109 O O . THR A 1 143 ? -21.681 -2.875 19.291 1.00 85.00 143 THR A O 1
ATOM 1112 N N . GLY A 1 144 ? -20.646 -2.068 21.115 1.00 84.38 144 GLY A N 1
ATOM 1113 C CA . GLY A 1 144 ? -21.334 -2.889 22.112 1.00 84.38 144 GLY A CA 1
ATOM 1114 C C . GLY A 1 144 ? -20.969 -4.377 22.062 1.00 84.38 144 GLY A C 1
ATOM 1115 O O . GLY A 1 144 ? -21.683 -5.196 22.636 1.00 84.38 144 GLY A O 1
ATOM 1116 N N . ARG A 1 145 ? -19.905 -4.758 21.342 1.00 85.56 145 ARG A N 1
ATOM 1117 C CA . ARG A 1 145 ? -19.516 -6.159 21.116 1.00 85.56 145 ARG A CA 1
ATOM 1118 C C . ARG A 1 145 ? -18.017 -6.352 21.284 1.00 85.56 145 ARG A C 1
ATOM 1120 O O . ARG A 1 145 ? -17.233 -5.559 20.776 1.00 85.56 145 ARG A O 1
ATOM 1127 N N . ASN A 1 146 ? -17.628 -7.456 21.917 1.00 86.44 146 ASN A N 1
ATOM 1128 C CA . ASN A 1 146 ? -16.233 -7.829 22.181 1.00 86.44 146 ASN A CA 1
ATOM 1129 C C . ASN A 1 146 ? -15.762 -9.091 21.428 1.00 86.44 146 ASN A C 1
ATOM 1131 O O . ASN A 1 146 ? -14.560 -9.352 21.386 1.00 86.44 146 ASN A O 1
ATOM 1135 N N . ASP A 1 147 ? -16.667 -9.832 20.773 1.00 88.25 147 ASP A N 1
ATOM 1136 C CA . ASP A 1 147 ? -16.349 -11.075 20.045 1.00 88.25 147 ASP A CA 1
ATOM 1137 C C . ASP A 1 147 ? -15.198 -10.902 19.042 1.00 88.25 147 ASP A C 1
ATOM 1139 O O . ASP A 1 147 ? -14.320 -11.754 18.901 1.00 88.25 147 ASP A O 1
ATOM 1143 N N . TRP A 1 148 ? -15.214 -9.790 18.306 1.00 87.44 148 TRP A N 1
ATOM 1144 C CA . TRP A 1 148 ? -14.218 -9.493 17.281 1.00 87.44 148 TRP A CA 1
ATOM 1145 C C . TRP A 1 148 ? -12.847 -9.207 17.902 1.00 87.44 148 TRP A C 1
ATOM 1147 O O . TRP A 1 148 ? -11.830 -9.625 17.349 1.00 87.44 148 TRP A O 1
ATOM 1157 N N . ALA A 1 149 ? -12.815 -8.539 19.059 1.00 88.00 149 ALA A N 1
ATOM 1158 C CA . ALA A 1 149 ? -11.589 -8.169 19.753 1.00 88.00 149 ALA A CA 1
ATOM 1159 C C . ALA A 1 149 ? -10.912 -9.409 20.347 1.00 88.00 149 ALA A C 1
ATOM 1161 O O . ALA A 1 149 ? -9.698 -9.560 20.210 1.00 88.00 149 ALA A O 1
ATOM 1162 N N . LEU A 1 150 ? -11.702 -10.340 20.898 1.00 88.38 150 LEU A N 1
ATOM 1163 C CA . LEU A 1 150 ? -11.228 -11.659 21.328 1.00 88.38 150 LEU A CA 1
ATOM 1164 C C . LEU A 1 150 ? -10.644 -12.451 20.153 1.00 88.38 150 LEU A C 1
ATOM 1166 O O . LEU A 1 150 ? -9.516 -12.934 20.220 1.00 88.38 150 LEU A O 1
ATOM 1170 N N . ARG A 1 151 ? -11.379 -12.543 19.036 1.00 87.44 151 ARG A N 1
ATOM 1171 C CA . ARG A 1 151 ? -10.935 -13.293 17.846 1.00 87.44 151 ARG A CA 1
ATOM 1172 C C . ARG A 1 151 ? -9.682 -12.709 17.194 1.00 87.44 151 ARG A C 1
ATOM 1174 O O . ARG A 1 151 ? -8.915 -13.458 16.599 1.00 87.44 151 ARG A O 1
ATOM 1181 N N . MET A 1 152 ? -9.471 -11.397 17.297 1.00 86.19 152 MET A N 1
ATOM 1182 C CA . MET A 1 152 ? -8.262 -10.720 16.813 1.00 86.19 152 MET A CA 1
ATOM 1183 C C . MET A 1 152 ? -7.116 -10.688 17.838 1.00 86.19 152 MET A C 1
ATOM 1185 O O . MET A 1 152 ? -6.068 -10.095 17.557 1.00 86.19 152 MET A O 1
ATOM 1189 N N . GLY A 1 153 ? -7.305 -11.293 19.018 1.00 86.81 153 GLY A N 1
ATOM 1190 C CA . GLY A 1 153 ? -6.317 -11.298 20.098 1.00 86.81 153 GLY A CA 1
ATOM 1191 C C . GLY A 1 153 ? -5.960 -9.890 20.577 1.00 86.81 153 GLY A C 1
ATOM 1192 O O . GLY A 1 153 ? -4.808 -9.623 20.906 1.00 86.81 153 GLY A O 1
ATOM 1193 N N . MET A 1 154 ? -6.916 -8.960 20.511 1.00 86.06 154 MET A N 1
ATOM 1194 C CA . MET A 1 154 ? -6.754 -7.594 21.016 1.00 86.06 154 MET A CA 1
ATOM 1195 C C . MET A 1 154 ? -7.022 -7.498 22.515 1.00 86.06 154 MET A C 1
ATOM 1197 O O . MET A 1 154 ? -6.489 -6.600 23.157 1.00 86.06 154 MET A O 1
ATOM 1201 N N . ILE A 1 155 ? -7.822 -8.427 23.035 1.00 86.81 155 ILE A N 1
ATOM 1202 C CA . ILE A 1 155 ? -8.119 -8.604 24.454 1.00 86.81 155 ILE A CA 1
ATOM 1203 C C . ILE A 1 155 ? -7.958 -10.080 24.811 1.00 86.81 155 ILE A C 1
ATOM 1205 O O . ILE A 1 155 ? -8.207 -10.953 23.971 1.00 86.81 155 ILE A O 1
ATOM 1209 N N . ILE A 1 156 ? -7.558 -10.356 26.048 1.00 83.25 156 ILE A N 1
ATOM 1210 C CA . ILE A 1 156 ? -7.578 -11.703 26.630 1.00 83.25 156 ILE A CA 1
ATOM 1211 C C . ILE A 1 156 ? -8.754 -11.836 27.607 1.00 83.25 156 ILE A C 1
ATOM 1213 O O . ILE A 1 156 ? -9.276 -10.843 28.106 1.00 83.25 156 ILE A O 1
ATOM 1217 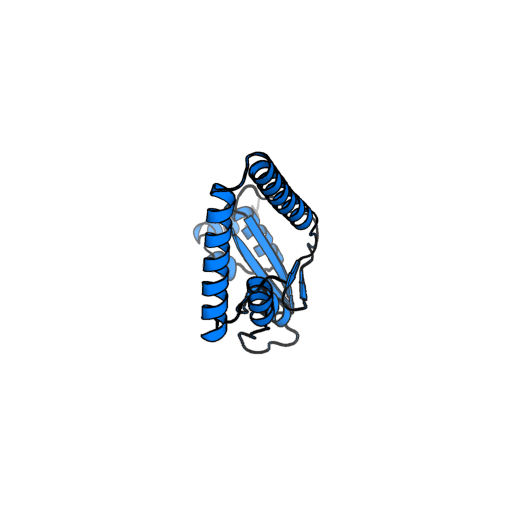N N . ASN A 1 157 ? -9.197 -13.067 27.891 1.00 73.81 157 ASN A N 1
ATOM 1218 C CA . ASN A 1 157 ? -10.323 -13.309 28.810 1.00 73.81 157 ASN A CA 1
ATOM 1219 C C . ASN A 1 157 ? -10.102 -12.708 30.215 1.00 73.81 157 ASN A C 1
ATOM 1221 O O . ASN A 1 157 ? -11.070 -12.368 30.890 1.00 73.81 157 ASN A O 1
ATOM 1225 N N . GLU A 1 158 ? -8.848 -12.545 30.644 1.00 66.38 158 GLU A N 1
ATOM 1226 C CA . GLU A 1 158 ? -8.498 -11.906 31.918 1.00 66.38 158 GLU A CA 1
ATOM 1227 C C . GLU A 1 158 ? -8.866 -10.413 31.935 1.00 66.38 158 GLU A C 1
ATOM 1229 O O . GLU A 1 158 ? -9.439 -9.947 32.919 1.00 66.38 158 GLU A O 1
ATOM 1234 N N . ASP A 1 159 ? -8.673 -9.685 30.830 1.00 64.12 159 ASP A N 1
ATOM 1235 C CA . ASP A 1 159 ? -9.024 -8.258 30.726 1.00 64.12 159 ASP A CA 1
ATOM 1236 C C . ASP A 1 159 ? -10.539 -8.034 30.906 1.00 64.12 159 ASP A C 1
ATOM 1238 O O . ASP A 1 159 ? -10.978 -7.049 31.503 1.00 64.12 159 ASP A O 1
ATOM 1242 N N . ILE A 1 160 ? -11.356 -8.996 30.456 1.00 60.56 160 ILE A N 1
ATOM 1243 C CA . ILE A 1 160 ? -12.820 -8.967 30.606 1.00 60.56 160 ILE A CA 1
ATOM 1244 C C . ILE A 1 160 ? -13.219 -9.065 32.084 1.00 60.56 160 ILE A C 1
ATOM 1246 O O . ILE A 1 160 ? -14.137 -8.374 32.525 1.00 60.56 160 ILE A O 1
ATOM 1250 N N . SER A 1 161 ? -12.518 -9.891 32.865 1.00 54.81 161 SER A N 1
ATOM 1251 C CA . SER A 1 161 ? -12.807 -10.067 34.294 1.00 54.81 161 SER A CA 1
ATOM 1252 C C . SER A 1 161 ? -12.483 -8.815 35.124 1.00 54.81 161 SER A C 1
ATOM 1254 O O . SER A 1 161 ? -13.215 -8.475 36.057 1.00 54.81 161 SER A O 1
ATOM 1256 N N . VAL A 1 162 ? -11.452 -8.060 34.731 1.00 55.78 162 VAL A N 1
ATOM 1257 C CA . VAL A 1 162 ? -11.072 -6.798 35.384 1.00 55.78 162 VAL A CA 1
ATOM 1258 C C . VAL A 1 162 ? -12.074 -5.682 35.062 1.00 55.78 162 VAL A C 1
ATOM 1260 O O . VAL A 1 162 ? -12.457 -4.932 35.959 1.00 55.78 162 VAL A O 1
ATOM 1263 N N . GLY A 1 163 ? -12.571 -5.612 33.821 1.00 53.09 163 GLY A N 1
ATOM 1264 C CA . GLY A 1 163 ? -13.575 -4.621 33.411 1.00 53.09 163 GLY A CA 1
ATOM 1265 C C . GLY A 1 163 ? -14.936 -4.780 34.103 1.00 53.09 163 GLY A C 1
ATOM 1266 O O . GLY A 1 163 ? -15.576 -3.785 34.432 1.00 53.09 163 GLY A O 1
ATOM 1267 N N . VAL A 1 164 ? -15.360 -6.018 34.390 1.00 52.25 164 VAL A N 1
ATOM 1268 C CA . VAL A 1 164 ? -16.603 -6.290 35.143 1.00 52.25 164 VAL A CA 1
ATOM 1269 C C . VAL A 1 164 ? -16.470 -5.880 36.614 1.00 52.25 164 VAL A C 1
ATOM 1271 O O . VAL A 1 164 ? -17.410 -5.335 37.184 1.00 52.25 164 VAL A O 1
ATOM 1274 N N . THR A 1 165 ? -15.287 -6.051 37.210 1.00 47.25 165 THR A N 1
ATOM 1275 C CA . THR A 1 165 ? -15.036 -5.702 38.621 1.00 47.25 165 THR A CA 1
ATOM 1276 C C . THR A 1 165 ? -15.057 -4.181 38.868 1.00 47.25 165 THR A C 1
ATOM 1278 O O . THR A 1 165 ? -15.325 -3.734 39.977 1.00 47.25 165 THR A O 1
ATOM 1281 N N . GLN A 1 166 ? -14.817 -3.363 37.837 1.00 48.38 166 GLN A N 1
ATOM 1282 C CA . GLN A 1 166 ? -14.861 -1.892 37.917 1.00 48.38 166 GLN A CA 1
ATOM 1283 C C . GLN A 1 166 ? -16.282 -1.303 37.775 1.00 48.38 166 GLN A C 1
ATOM 1285 O O . GLN A 1 166 ? -16.458 -0.098 37.949 1.00 48.38 166 GLN A O 1
ATOM 1290 N N . LEU A 1 167 ? -17.289 -2.118 37.436 1.00 49.28 167 LEU A N 1
ATOM 1291 C CA . LEU A 1 167 ? -18.675 -1.681 37.212 1.00 49.28 167 LEU A CA 1
ATOM 1292 C C . LEU A 1 167 ? -19.623 -2.002 38.376 1.00 49.28 167 LEU A C 1
ATOM 1294 O O . LEU A 1 167 ? -20.794 -1.620 38.315 1.00 49.28 167 LEU A O 1
ATOM 1298 N N . GLU A 1 168 ? -19.153 -2.660 39.437 1.00 39.03 168 GLU A N 1
ATOM 1299 C CA . GLU A 1 168 ? -19.945 -2.766 40.661 1.00 39.03 168 GLU A CA 1
ATOM 1300 C C . GLU A 1 168 ? -19.904 -1.425 41.410 1.00 39.03 168 GLU A C 1
ATOM 1302 O O . GLU A 1 168 ? -18.817 -0.936 41.736 1.00 39.03 168 GLU A O 1
ATOM 1307 N N . PRO A 1 169 ? -21.055 -0.785 41.690 1.00 42.88 169 PRO A N 1
ATOM 1308 C CA . PRO A 1 169 ? -21.060 0.379 42.554 1.00 42.88 169 PRO A CA 1
ATOM 1309 C C . PRO A 1 169 ? -20.577 -0.062 43.934 1.00 42.88 169 PRO A C 1
ATOM 1311 O O . PRO A 1 169 ? -21.169 -0.942 44.560 1.00 42.88 169 PRO A O 1
ATOM 1314 N N . VAL A 1 170 ? -19.510 0.573 44.419 1.00 55.41 170 VAL A N 1
ATOM 1315 C CA . VAL A 1 170 ? -19.154 0.543 45.837 1.00 55.41 170 VAL A CA 1
ATOM 1316 C C . VAL A 1 170 ? -20.315 1.200 46.578 1.00 55.41 170 VAL A C 1
ATOM 1318 O O . VAL A 1 170 ? -20.402 2.423 46.660 1.00 55.41 170 VAL A O 1
ATOM 1321 N N . ILE A 1 171 ? -21.257 0.380 47.042 1.00 45.41 171 ILE A N 1
ATOM 1322 C CA . ILE A 1 171 ? -22.282 0.808 47.983 1.00 45.41 171 ILE A CA 1
ATOM 1323 C C . ILE A 1 171 ? -21.553 1.025 49.308 1.00 45.41 171 ILE A C 1
ATOM 1325 O O . ILE A 1 171 ? -21.163 0.063 49.972 1.00 45.41 171 ILE A O 1
ATOM 1329 N N . MET A 1 172 ? -21.346 2.293 49.656 1.00 40.12 172 MET A N 1
ATOM 1330 C CA . MET A 1 172 ? -21.149 2.729 51.034 1.00 40.12 172 MET A CA 1
ATOM 1331 C C . MET A 1 172 ? -22.318 3.622 51.429 1.00 40.12 172 MET A C 1
ATOM 1333 O O . MET A 1 172 ? -22.707 4.470 50.593 1.00 40.12 172 MET A O 1
#

Organism: NCBI:txid1399860